Protein AF-A0A2M8NBP0-F1 (afdb_monomer)

Secondary structure (DSSP, 8-state):
--HHHHHHHHHHHHHHT-GGGEEEEEEEEEEE-SS-EEEEEEETTEEEE-SHHHHHHS--HHHHHHHHHTGGGB-SPPPPPPTT--HHHHHHHHHHHTT-GGGEEEEEEEEEEE-SSSEEEEEEETTEEEE-SHHHHHHS--HHHHHHHHHTTTT-

Foldseek 3Di:
DPVVVVVQLVQLVVQLVPLLQKAWAKFWKWAQDPPGIWIWIQYPVGIDIPDPLCVPWVDFLVLLLCCVLNVSRYPDDRDDGGPPDPVVVSVVSSVVVNVVLLRIATQKTWMWGRGPPDIWIWIDHHNQIDIPPPVCVVPVDGSRVSNVCVSSPNRD

Mean predicted aligned error: 3.22 Å

Solvent-accessible surface area (backbone atoms only — not comparable to full-atom values): 8585 Å² total; per-residue (Å²): 131,69,67,70,56,57,56,31,54,53,47,9,53,61,49,44,77,41,55,63,38,36,30,55,68,30,37,34,31,42,35,53,55,96,90,51,73,30,52,37,38,35,48,95,93,40,78,48,48,73,44,68,54,24,74,75,49,78,46,39,35,69,59,51,18,51,52,64,75,38,47,67,23,45,92,64,82,79,82,71,88,43,92,91,58,67,58,68,65,32,52,52,47,14,57,52,46,57,76,42,52,75,34,36,34,55,44,33,35,36,29,45,35,56,55,98,88,52,73,34,51,37,38,40,47,72,92,43,78,48,44,76,42,69,59,18,74,74,67,82,51,42,34,66,59,54,12,47,54,60,71,39,63,66,24,108

pLDDT: mean 95.66, std 5.22, range [52.91, 98.75]

Structure (mmCIF, N/CA/C/O backbone):
data_AF-A0A2M8NBP0-F1
#
_entry.id   AF-A0A2M8NBP0-F1
#
loop_
_atom_site.group_PDB
_atom_site.id
_atom_site.type_symbol
_atom_site.label_atom_id
_atom_site.label_alt_id
_atom_site.label_comp_id
_atom_site.label_asym_id
_atom_site.label_entity_id
_atom_site.label_seq_id
_atom_site.pdbx_PDB_ins_code
_atom_site.Cartn_x
_atom_site.Cartn_y
_atom_site.Cartn_z
_atom_site.occupancy
_atom_site.B_iso_or_equiv
_atom_site.auth_seq_id
_atom_site.auth_comp_id
_atom_site.auth_asym_id
_atom_site.auth_atom_id
_atom_site.pdbx_PDB_model_num
ATOM 1 N N . MET A 1 1 ? 21.294 -18.834 -21.288 1.00 52.91 1 MET A N 1
ATOM 2 C CA . MET A 1 1 ? 21.107 -18.103 -20.017 1.00 52.91 1 MET A CA 1
ATOM 3 C C . MET A 1 1 ? 21.048 -16.620 -20.356 1.00 52.91 1 MET A C 1
ATOM 5 O O . MET A 1 1 ? 22.018 -16.111 -20.898 1.00 52.91 1 MET A O 1
ATOM 9 N N . ASP A 1 2 ? 19.904 -15.957 -20.174 1.00 69.00 2 ASP A N 1
ATOM 10 C CA . ASP A 1 2 ? 19.741 -14.545 -20.559 1.00 69.00 2 ASP A CA 1
ATOM 11 C C . ASP A 1 2 ? 20.388 -13.652 -19.483 1.00 69.00 2 ASP A C 1
ATOM 13 O O . ASP A 1 2 ? 19.774 -13.336 -18.462 1.00 69.00 2 ASP A O 1
ATOM 17 N N . TYR A 1 3 ? 21.667 -13.299 -19.679 1.00 73.38 3 TYR A N 1
ATOM 18 C CA . TYR A 1 3 ? 22.460 -12.468 -18.757 1.00 73.38 3 TYR A CA 1
ATOM 19 C C . TYR A 1 3 ? 21.752 -11.157 -18.378 1.00 73.38 3 TYR A C 1
ATOM 21 O O . TYR A 1 3 ? 21.972 -10.625 -17.285 1.00 73.38 3 TYR A O 1
ATOM 29 N N . SER A 1 4 ? 20.855 -10.659 -19.240 1.00 83.56 4 SER A N 1
ATOM 30 C CA . SER A 1 4 ? 20.074 -9.460 -18.957 1.00 83.56 4 SER A CA 1
ATOM 31 C C . SER A 1 4 ? 19.146 -9.653 -17.751 1.00 83.56 4 SER A C 1
ATOM 33 O O . SER A 1 4 ? 19.113 -8.779 -16.887 1.00 83.56 4 SER A O 1
ATOM 35 N N . ILE A 1 5 ? 18.482 -10.807 -17.613 1.00 89.50 5 ILE A N 1
ATOM 36 C CA . ILE A 1 5 ? 17.542 -11.091 -16.514 1.00 89.50 5 ILE A CA 1
ATOM 37 C C . ILE A 1 5 ? 18.277 -11.217 -15.177 1.00 89.50 5 ILE A C 1
ATOM 39 O O . ILE A 1 5 ? 17.821 -10.665 -14.176 1.00 89.50 5 ILE A O 1
ATOM 43 N N . ILE A 1 6 ? 19.445 -11.869 -15.153 1.00 90.94 6 ILE A N 1
ATOM 44 C CA . ILE A 1 6 ? 20.250 -12.029 -13.927 1.00 90.94 6 ILE A CA 1
ATOM 45 C C . ILE A 1 6 ? 20.577 -10.659 -13.323 1.00 90.94 6 ILE A C 1
ATOM 47 O O . ILE A 1 6 ? 20.371 -10.436 -12.128 1.00 90.94 6 ILE A O 1
ATOM 51 N N . SER A 1 7 ? 21.003 -9.706 -14.159 1.00 91.31 7 SER A N 1
ATOM 52 C CA . SER A 1 7 ? 21.288 -8.340 -13.707 1.00 91.31 7 SER A CA 1
ATOM 53 C C . SER A 1 7 ? 20.050 -7.633 -13.131 1.00 91.31 7 SER A C 1
ATOM 55 O O . SER A 1 7 ? 20.161 -6.878 -12.165 1.00 91.31 7 SER A O 1
ATOM 57 N N . LYS A 1 8 ? 18.853 -7.895 -13.679 1.00 94.56 8 LYS A N 1
ATOM 58 C CA . LYS A 1 8 ? 17.594 -7.320 -13.179 1.00 94.56 8 LYS A CA 1
ATOM 59 C C . LYS A 1 8 ? 17.182 -7.926 -11.846 1.00 94.56 8 LYS A C 1
ATOM 61 O O . LYS A 1 8 ? 16.729 -7.179 -10.986 1.00 94.56 8 LYS A O 1
ATOM 66 N N . ILE A 1 9 ? 17.377 -9.230 -11.658 1.00 95.31 9 ILE A N 1
ATOM 67 C CA . ILE A 1 9 ? 17.122 -9.908 -10.381 1.00 95.31 9 ILE A CA 1
ATOM 68 C C . ILE A 1 9 ? 18.041 -9.346 -9.294 1.00 95.31 9 ILE A C 1
ATOM 70 O O . ILE A 1 9 ? 17.579 -9.072 -8.187 1.00 95.31 9 ILE A O 1
ATOM 74 N N . GLN A 1 10 ? 19.325 -9.135 -9.599 1.00 95.19 10 GLN A N 1
ATOM 75 C CA . GLN A 1 10 ? 20.261 -8.560 -8.633 1.00 95.19 10 GLN A CA 1
ATOM 76 C C . GLN A 1 10 ? 19.861 -7.133 -8.238 1.00 95.19 10 GLN A C 1
ATOM 78 O O . GLN A 1 10 ? 19.781 -6.834 -7.049 1.00 95.19 10 GLN A O 1
ATOM 83 N N . LYS A 1 11 ? 19.517 -6.285 -9.218 1.00 95.44 11 LYS A N 1
ATOM 84 C CA . LYS A 1 11 ? 18.999 -4.932 -8.957 1.00 95.44 11 LYS A CA 1
ATOM 85 C C . LYS A 1 11 ? 17.712 -4.949 -8.139 1.00 95.44 11 LYS A C 1
ATOM 87 O O . LYS A 1 11 ? 17.553 -4.132 -7.248 1.00 95.44 11 LYS A O 1
ATOM 92 N N . ALA A 1 12 ? 16.801 -5.880 -8.416 1.00 96.81 12 ALA A N 1
ATOM 93 C CA . ALA A 1 12 ? 15.557 -6.001 -7.662 1.00 96.8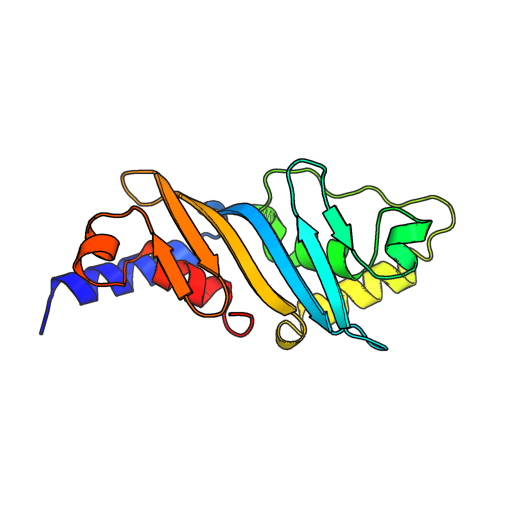1 12 ALA A CA 1
ATOM 94 C C . ALA A 1 12 ? 15.799 -6.325 -6.183 1.00 96.81 12 ALA A C 1
ATOM 96 O O . ALA A 1 12 ? 15.118 -5.777 -5.324 1.00 96.81 12 ALA A O 1
ATOM 97 N N . LYS A 1 13 ? 16.774 -7.198 -5.884 1.00 96.69 13 LYS A N 1
ATOM 98 C CA . LYS A 1 13 ? 17.188 -7.477 -4.501 1.00 96.69 13 LYS A CA 1
ATOM 99 C C . LYS A 1 13 ? 17.711 -6.210 -3.834 1.00 96.69 13 LYS A C 1
ATOM 101 O O . LYS A 1 13 ? 17.189 -5.834 -2.801 1.00 96.69 13 LYS A O 1
ATOM 106 N N . GLU A 1 14 ? 18.661 -5.527 -4.468 1.00 96.69 14 GLU A N 1
ATOM 107 C CA . GLU A 1 14 ? 19.224 -4.272 -3.955 1.00 96.69 14 GLU A CA 1
ATOM 108 C C . GLU A 1 14 ? 18.146 -3.203 -3.716 1.00 96.69 14 GLU A C 1
ATOM 110 O O . GLU A 1 14 ? 18.147 -2.539 -2.686 1.00 96.69 14 GLU A O 1
ATOM 115 N N . TYR A 1 15 ? 17.196 -3.047 -4.641 1.00 97.25 15 TYR A N 1
ATOM 116 C CA . TYR A 1 15 ? 16.130 -2.056 -4.496 1.00 97.25 15 TYR A CA 1
ATOM 117 C C . TYR A 1 15 ? 15.144 -2.401 -3.376 1.00 97.25 15 TYR A C 1
ATOM 119 O O . TYR A 1 15 ? 14.618 -1.485 -2.756 1.00 97.25 15 TYR A O 1
ATOM 127 N N . ALA A 1 16 ? 14.900 -3.686 -3.106 1.00 97.12 16 ALA A N 1
ATOM 128 C CA . ALA A 1 16 ? 14.022 -4.115 -2.019 1.00 97.12 16 ALA A CA 1
ATOM 129 C C . ALA A 1 16 ? 14.625 -3.864 -0.623 1.00 97.12 16 ALA A C 1
ATOM 131 O O . ALA A 1 16 ? 13.874 -3.738 0.338 1.00 97.12 16 ALA A O 1
ATOM 132 N N . GLU A 1 17 ? 15.951 -3.735 -0.508 1.00 97.31 17 GLU A N 1
ATOM 133 C CA . GLU A 1 17 ? 16.610 -3.348 0.751 1.00 97.31 17 GLU A CA 1
ATOM 134 C C . GLU A 1 17 ? 16.407 -1.859 1.096 1.00 97.31 17 GLU A C 1
ATOM 136 O O . GLU A 1 17 ? 16.631 -1.450 2.233 1.00 97.31 17 GLU A O 1
ATOM 141 N N . ASP A 1 18 ? 15.958 -1.037 0.138 1.00 96.94 18 ASP A N 1
ATOM 142 C CA . ASP A 1 18 ? 15.664 0.387 0.334 1.00 96.94 18 ASP A CA 1
ATOM 143 C C . ASP A 1 18 ? 14.211 0.717 -0.064 1.00 96.94 18 ASP A C 1
ATOM 145 O O . ASP A 1 18 ? 13.957 1.234 -1.162 1.00 96.94 18 ASP A O 1
ATOM 149 N N . PRO A 1 19 ? 13.235 0.473 0.836 1.00 96.75 19 PRO A N 1
ATOM 150 C CA . PRO A 1 19 ? 11.829 0.773 0.580 1.00 96.75 19 PRO A CA 1
ATOM 151 C C . PRO A 1 19 ? 11.561 2.251 0.262 1.00 96.75 19 PRO A C 1
ATOM 153 O O . PRO A 1 19 ? 10.579 2.549 -0.407 1.00 96.75 19 PRO A O 1
ATOM 156 N N . SER A 1 20 ? 12.434 3.189 0.662 1.00 96.44 20 SER A N 1
ATOM 157 C CA . SER A 1 20 ? 12.261 4.628 0.376 1.00 96.44 20 SER A CA 1
ATOM 158 C C . SER A 1 20 ? 12.309 4.973 -1.119 1.00 96.44 20 SER A C 1
ATOM 160 O O . SER A 1 20 ? 11.963 6.081 -1.535 1.00 96.44 20 SER A O 1
ATOM 162 N N . ARG A 1 21 ? 12.739 4.022 -1.959 1.00 97.06 21 ARG A N 1
ATOM 163 C CA . ARG A 1 21 ? 12.665 4.125 -3.423 1.00 97.06 21 ARG A CA 1
ATOM 164 C C . ARG A 1 21 ? 11.239 4.103 -3.941 1.00 97.06 21 ARG A C 1
ATOM 166 O O . ARG A 1 21 ? 11.010 4.556 -5.060 1.00 97.06 21 ARG A O 1
ATOM 173 N N . VAL A 1 22 ? 10.310 3.558 -3.171 1.00 98.25 22 VAL A N 1
ATOM 174 C CA . VAL A 1 22 ? 8.911 3.425 -3.548 1.00 98.25 22 VAL A CA 1
ATOM 175 C C . VAL A 1 22 ? 8.122 4.539 -2.886 1.00 98.25 22 VAL A C 1
ATOM 177 O O . VAL A 1 22 ? 8.354 4.911 -1.744 1.00 98.25 22 VAL A O 1
ATOM 180 N N . THR A 1 23 ? 7.158 5.085 -3.606 1.00 98.31 23 THR A N 1
ATOM 181 C CA . THR A 1 23 ? 6.117 5.928 -3.035 1.00 98.31 23 THR A CA 1
ATOM 182 C C . THR A 1 23 ? 4.778 5.428 -3.532 1.00 98.31 23 THR A C 1
ATOM 184 O O . THR A 1 23 ? 4.548 5.445 -4.739 1.00 98.31 23 THR A O 1
ATOM 187 N N . PHE A 1 24 ? 3.887 5.033 -2.626 1.00 98.25 24 PHE A N 1
ATOM 188 C CA . PHE A 1 24 ? 2.490 4.800 -2.978 1.00 98.25 24 PHE A CA 1
ATOM 189 C C . PHE A 1 24 ? 1.807 6.138 -3.267 1.00 98.25 24 PHE A C 1
ATOM 191 O O . PHE A 1 24 ? 1.741 7.015 -2.402 1.00 98.25 24 PHE A O 1
ATOM 198 N N . ASN A 1 25 ? 1.310 6.288 -4.493 1.00 97.31 25 ASN A N 1
ATOM 199 C CA . ASN A 1 25 ? 0.497 7.427 -4.909 1.00 97.31 25 ASN A CA 1
ATOM 200 C C . ASN A 1 25 ? -0.961 7.188 -4.492 1.00 97.31 25 ASN A C 1
ATOM 202 O O . ASN A 1 25 ? -1.601 8.062 -3.907 1.00 97.31 25 ASN A O 1
ATOM 206 N N . SER A 1 26 ? -1.443 5.968 -4.734 1.00 98.12 26 SER A N 1
ATOM 207 C CA . SER A 1 26 ? -2.739 5.457 -4.301 1.00 98.12 26 SER A CA 1
ATOM 208 C C . SER A 1 26 ? -2.638 3.961 -4.007 1.00 98.12 26 SER A C 1
ATOM 210 O O . SER A 1 26 ? -1.762 3.271 -4.536 1.00 98.12 26 SER A O 1
ATOM 212 N N . LEU A 1 27 ? -3.515 3.454 -3.145 1.00 98.38 27 LEU A N 1
ATOM 213 C CA . LEU A 1 27 ? -3.673 2.017 -2.939 1.00 98.38 27 LEU A CA 1
ATOM 214 C C . LEU A 1 27 ? -5.095 1.671 -2.520 1.00 98.38 27 LEU A C 1
ATOM 216 O O . LEU A 1 27 ? -5.819 2.486 -1.949 1.00 98.38 27 LEU A O 1
ATOM 220 N N . GLU A 1 28 ? -5.465 0.430 -2.777 1.00 98.75 2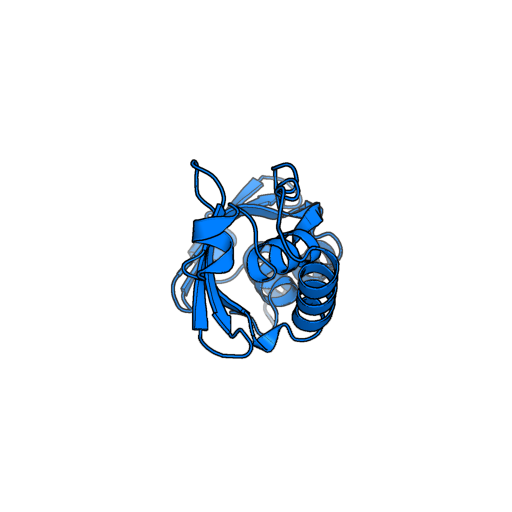8 GLU A N 1
ATOM 221 C CA . GLU A 1 28 ? -6.675 -0.197 -2.290 1.00 98.75 28 GLU A CA 1
ATOM 222 C C . GLU A 1 28 ? -6.340 -1.609 -1.830 1.00 98.75 28 GLU A C 1
ATOM 224 O O . GLU A 1 28 ? -5.763 -2.411 -2.572 1.00 98.75 28 GLU A O 1
ATOM 229 N N . ILE A 1 29 ? -6.714 -1.915 -0.592 1.00 98.69 29 ILE A N 1
ATOM 230 C CA . ILE A 1 29 ? -6.481 -3.216 0.017 1.00 98.69 29 ILE A CA 1
ATOM 231 C C . ILE A 1 29 ? -7.752 -3.769 0.656 1.00 98.69 29 ILE A C 1
ATOM 233 O O . ILE A 1 29 ? -8.638 -3.036 1.107 1.00 98.69 29 ILE A O 1
ATOM 237 N N . GLU A 1 30 ? -7.783 -5.087 0.773 1.00 98.69 30 GLU A N 1
ATOM 238 C CA . GLU A 1 30 ? -8.572 -5.789 1.770 1.00 98.69 30 GLU A CA 1
ATOM 239 C C . GLU A 1 30 ? -7.720 -6.052 3.007 1.00 98.69 30 GLU A C 1
ATOM 241 O O . GLU A 1 30 ? -6.591 -6.532 2.923 1.00 98.69 30 GLU A O 1
ATOM 246 N N . PHE A 1 31 ? -8.283 -5.737 4.168 1.00 98.75 31 PHE A N 1
ATOM 247 C CA . PHE A 1 31 ? -7.649 -5.907 5.463 1.00 98.75 31 PHE A CA 1
ATOM 248 C C . PHE A 1 31 ? -8.505 -6.822 6.331 1.00 98.75 31 PHE A C 1
ATOM 250 O O . PHE A 1 31 ? -9.601 -6.451 6.758 1.00 98.75 31 PHE A O 1
ATOM 257 N N . ARG A 1 32 ? -7.996 -8.010 6.648 1.00 98.44 32 ARG A N 1
ATOM 258 C CA . ARG A 1 32 ? -8.638 -8.963 7.555 1.00 98.44 32 ARG A CA 1
ATOM 259 C C . ARG A 1 32 ? -8.393 -8.568 9.012 1.00 98.44 32 ARG A C 1
ATOM 261 O O . ARG A 1 32 ? -7.366 -8.909 9.606 1.00 98.44 32 ARG A O 1
ATOM 268 N N . GLY A 1 33 ? -9.353 -7.860 9.601 1.00 95.81 33 GLY A N 1
ATOM 269 C CA . GLY A 1 33 ? -9.387 -7.591 11.037 1.00 95.81 33 GLY A CA 1
ATOM 270 C C . GLY A 1 33 ? -9.780 -8.834 11.844 1.00 95.81 33 GLY A C 1
ATOM 271 O O . GLY A 1 33 ? -9.926 -9.931 11.307 1.00 95.81 33 GLY A O 1
ATOM 272 N N . ASN A 1 34 ? -9.979 -8.675 13.153 1.00 93.38 34 ASN A N 1
ATOM 273 C CA . ASN A 1 34 ? -10.365 -9.807 14.012 1.00 93.38 34 ASN A CA 1
ATOM 274 C C . ASN A 1 34 ? -11.785 -10.318 13.730 1.00 93.38 34 ASN A C 1
ATOM 276 O O . ASN A 1 34 ? -12.034 -11.511 13.840 1.00 93.38 34 ASN A O 1
ATOM 280 N N . ASN A 1 35 ? -12.703 -9.416 13.371 1.00 90.94 35 ASN A N 1
ATOM 281 C CA . ASN A 1 35 ? -14.134 -9.728 13.277 1.00 90.94 35 ASN A CA 1
ATOM 282 C C . ASN A 1 35 ? -14.665 -9.731 11.840 1.00 90.94 35 ASN A C 1
ATOM 284 O O . ASN A 1 35 ? -15.738 -10.267 11.588 1.00 90.94 35 ASN A O 1
ATOM 288 N N . ASN A 1 36 ? -13.974 -9.059 10.919 1.00 96.88 36 ASN A N 1
ATOM 289 C CA . ASN A 1 36 ? -14.421 -8.890 9.542 1.00 96.88 36 ASN A CA 1
ATOM 290 C C . ASN A 1 36 ? -13.246 -8.473 8.646 1.00 96.88 36 ASN A C 1
ATOM 292 O O . ASN A 1 36 ? -12.176 -8.106 9.141 1.00 96.88 36 ASN A O 1
ATOM 296 N N . THR A 1 37 ? -13.479 -8.478 7.340 1.00 98.25 37 THR A N 1
ATOM 297 C CA . THR A 1 37 ? -12.584 -7.908 6.336 1.00 98.25 37 THR A CA 1
ATOM 298 C C . THR A 1 37 ? -13.070 -6.514 5.962 1.00 98.25 37 THR A C 1
ATOM 300 O O . THR A 1 37 ? -14.250 -6.304 5.687 1.00 98.25 37 THR A O 1
ATOM 303 N N . TYR A 1 38 ? -12.157 -5.552 5.951 1.00 98.50 38 TYR A N 1
ATOM 304 C CA . TYR A 1 38 ? -12.442 -4.154 5.655 1.00 98.50 38 TYR A CA 1
ATOM 305 C C . TYR A 1 38 ? -11.699 -3.714 4.406 1.00 98.50 38 TYR A C 1
ATOM 307 O O . TYR A 1 38 ? -10.596 -4.180 4.130 1.00 98.50 38 TYR A O 1
ATOM 315 N N . ARG A 1 39 ? -12.289 -2.778 3.671 1.00 98.62 39 ARG A N 1
ATOM 316 C CA . ARG A 1 39 ? -11.626 -2.118 2.554 1.00 98.62 39 ARG A CA 1
ATOM 317 C C . ARG A 1 39 ? -10.907 -0.892 3.091 1.00 98.62 39 ARG A C 1
ATOM 319 O O . ARG A 1 39 ? -11.517 -0.093 3.808 1.00 98.62 39 ARG A O 1
ATOM 326 N N . VAL A 1 40 ? -9.619 -0.776 2.786 1.00 98.69 40 VAL A N 1
ATOM 327 C CA . VAL A 1 40 ? -8.810 0.401 3.117 1.00 98.69 40 VAL A CA 1
ATOM 328 C C . VAL A 1 40 ? -8.290 0.988 1.820 1.00 98.69 40 VAL A C 1
ATOM 330 O O . VAL A 1 40 ? -7.719 0.266 1.004 1.00 98.69 40 VAL A O 1
ATOM 333 N N . THR A 1 41 ? -8.490 2.287 1.629 1.00 98.62 41 THR A N 1
ATOM 334 C CA . THR A 1 41 ? -7.980 3.005 0.463 1.00 98.62 41 THR A CA 1
ATOM 335 C C . THR A 1 41 ? -7.104 4.169 0.885 1.00 98.62 41 THR A C 1
ATOM 337 O O . THR A 1 41 ? -7.275 4.767 1.950 1.00 98.62 41 THR A O 1
ATOM 340 N N . LEU A 1 42 ? -6.148 4.474 0.019 1.00 97.94 42 LEU A N 1
ATOM 341 C CA . LEU A 1 42 ? -5.339 5.672 0.054 1.00 97.94 42 LEU A CA 1
ATOM 342 C C . LEU A 1 42 ? -5.545 6.398 -1.264 1.00 97.94 42 LEU A C 1
ATOM 344 O O . LEU A 1 42 ? -5.161 5.886 -2.315 1.00 97.94 42 LEU A O 1
ATOM 348 N N . GLY A 1 43 ? -6.131 7.585 -1.203 1.00 95.31 43 GLY A N 1
ATOM 349 C CA . GLY A 1 43 ? -6.347 8.428 -2.370 1.00 95.31 43 GLY A CA 1
ATOM 350 C C . GLY A 1 43 ? -5.808 9.846 -2.182 1.00 95.31 43 GLY A C 1
ATOM 351 O O . GLY A 1 43 ? -5.103 10.126 -1.196 1.00 95.31 43 GLY A O 1
ATOM 352 N N . PRO A 1 44 ? -6.160 10.746 -3.119 1.00 90.31 44 PRO A N 1
ATOM 353 C CA . PRO A 1 44 ? -5.897 12.180 -3.013 1.00 90.31 44 PRO A CA 1
ATOM 354 C C . PRO A 1 44 ? -6.504 12.795 -1.745 1.00 90.31 44 PRO A C 1
ATOM 356 O O . PRO A 1 44 ? -5.845 13.586 -1.080 1.00 90.31 44 PRO A O 1
ATOM 359 N N . ASP A 1 45 ? -7.705 12.353 -1.363 1.00 90.44 45 ASP A N 1
ATOM 360 C CA . ASP A 1 45 ? -8.452 12.881 -0.210 1.00 90.44 45 ASP A CA 1
ATOM 361 C C . ASP A 1 45 ? -7.999 12.310 1.143 1.00 90.44 45 ASP A C 1
ATOM 363 O O . ASP A 1 45 ? -8.558 12.641 2.186 1.00 90.44 45 ASP A O 1
ATOM 367 N N . GLY A 1 46 ? -6.990 11.434 1.149 1.00 94.50 46 GLY A N 1
ATOM 368 C CA . GLY A 1 46 ? -6.480 10.814 2.368 1.00 94.50 46 GLY A CA 1
ATOM 369 C C . GLY A 1 46 ? -6.751 9.317 2.463 1.00 94.50 46 GLY A C 1
ATOM 370 O O . GLY A 1 46 ? -6.965 8.628 1.462 1.00 94.50 46 GLY A O 1
ATOM 371 N N . TRP A 1 47 ? -6.668 8.813 3.691 1.00 97.88 47 TRP A N 1
ATOM 372 C CA . TRP A 1 47 ? -7.043 7.445 4.024 1.00 97.88 47 TRP A CA 1
ATOM 373 C C . TRP A 1 47 ? -8.559 7.309 4.111 1.00 97.88 47 TRP A C 1
ATOM 375 O O . TRP A 1 47 ? -9.236 8.218 4.582 1.00 97.88 47 TRP A O 1
ATOM 385 N N . GLN A 1 48 ? -9.079 6.146 3.739 1.00 98.38 48 GLN A N 1
ATOM 386 C CA . GLN A 1 48 ? -10.434 5.719 4.070 1.00 98.38 48 GLN A CA 1
ATOM 387 C C . GLN A 1 48 ? -10.405 4.268 4.531 1.00 98.38 48 GLN A C 1
ATOM 389 O O . GLN A 1 48 ? -9.649 3.451 4.007 1.00 98.38 48 GLN A O 1
ATOM 394 N N . CYS A 1 49 ? -11.241 3.927 5.506 1.00 98.44 49 CYS A N 1
ATOM 395 C CA . CYS A 1 49 ? -11.440 2.547 5.929 1.00 98.44 49 CYS A CA 1
ATOM 396 C C . CYS A 1 49 ? -12.920 2.287 6.210 1.00 98.44 49 CYS A C 1
ATOM 398 O O . CYS A 1 49 ? -13.585 3.073 6.885 1.00 98.44 49 CYS A O 1
ATOM 400 N N . THR A 1 50 ? -13.435 1.148 5.744 1.00 98.50 50 THR A N 1
ATOM 401 C CA . THR A 1 50 ? -14.841 0.768 5.959 1.00 98.50 50 THR A CA 1
ATOM 402 C C . THR A 1 50 ? -15.144 0.284 7.381 1.00 98.50 50 THR A C 1
ATOM 404 O O . THR A 1 50 ? -16.281 -0.082 7.672 1.00 98.50 50 THR A O 1
ATOM 407 N N . CYS A 1 51 ? -14.158 0.251 8.284 1.00 97.81 51 CYS A N 1
ATOM 408 C CA . CYS A 1 51 ? -14.389 -0.180 9.660 1.00 97.81 51 CYS A CA 1
ATOM 409 C C . CYS A 1 51 ? -15.101 0.904 10.496 1.00 97.81 51 CYS A C 1
ATOM 411 O O . CYS A 1 51 ? -14.825 2.092 10.309 1.00 97.81 51 CYS A O 1
ATOM 413 N N . PRO A 1 52 ? -15.947 0.522 11.475 1.00 96.94 52 PRO A N 1
ATOM 414 C CA . PRO A 1 52 ? -16.677 1.486 12.303 1.00 96.94 52 PRO A CA 1
ATOM 415 C C . PRO A 1 52 ? -15.771 2.481 13.037 1.00 96.94 52 PRO A C 1
ATOM 417 O O . PRO A 1 52 ? -16.085 3.662 13.099 1.00 96.94 52 PRO A O 1
ATOM 420 N N . GLY A 1 53 ? -14.614 2.024 13.533 1.00 96.19 53 GLY A N 1
ATOM 421 C CA . GLY A 1 53 ? -13.671 2.886 14.252 1.00 96.19 53 GLY A CA 1
ATOM 422 C C . GLY A 1 53 ? -13.179 4.059 13.404 1.00 96.19 53 GLY A C 1
ATOM 423 O O . GLY A 1 53 ? -13.161 5.189 13.878 1.00 96.19 53 GLY A O 1
ATOM 424 N N . PHE A 1 54 ? -12.875 3.827 12.125 1.00 97.38 54 PHE A N 1
ATOM 425 C CA . PHE A 1 54 ? -12.482 4.912 11.227 1.00 97.38 54 PHE A CA 1
ATOM 426 C C . PHE A 1 54 ? -13.638 5.876 10.948 1.00 97.38 54 PHE A C 1
ATOM 428 O O . PHE A 1 54 ? -13.430 7.082 10.949 1.00 97.38 54 PHE A O 1
ATOM 435 N N . GLN A 1 55 ? -14.857 5.366 10.759 1.00 96.31 55 GLN A N 1
ATOM 436 C CA . GLN A 1 55 ? -16.032 6.215 10.529 1.00 96.31 55 GLN A CA 1
ATOM 437 C C . GLN A 1 55 ? -16.337 7.125 11.730 1.00 96.31 55 GLN A C 1
ATOM 439 O O . GLN A 1 55 ? -16.850 8.225 11.556 1.00 96.31 55 GLN A O 1
ATOM 444 N N . THR A 1 56 ? -16.010 6.685 12.948 1.00 97.06 56 THR A N 1
ATOM 445 C CA . THR A 1 56 ? -16.188 7.482 14.169 1.00 97.06 56 THR A CA 1
ATOM 446 C C . THR A 1 56 ? -15.028 8.442 14.432 1.00 97.06 56 THR A C 1
ATOM 448 O O . THR A 1 56 ? -15.264 9.580 14.827 1.00 97.06 56 THR A O 1
ATOM 451 N N . TYR A 1 57 ? -13.785 7.994 14.245 1.00 97.44 57 TYR A N 1
ATOM 452 C CA . TYR A 1 57 ? -12.600 8.702 14.745 1.00 97.44 57 TYR A CA 1
ATOM 453 C C . TYR A 1 57 ? -11.686 9.261 13.648 1.00 97.44 57 TYR A C 1
ATOM 455 O O . TYR A 1 57 ? -10.762 10.005 13.953 1.00 97.44 57 TYR A O 1
ATOM 463 N N . GLY A 1 58 ? -11.885 8.894 12.381 1.00 96.31 58 GLY A N 1
ATOM 464 C CA . GLY A 1 58 ? -10.983 9.257 11.282 1.00 96.31 58 GLY A CA 1
ATOM 465 C C . GLY A 1 58 ? -9.621 8.555 11.328 1.00 96.31 58 GLY A C 1
ATOM 466 O O . GLY A 1 58 ? -8.758 8.840 10.509 1.00 96.31 58 GLY A O 1
ATOM 467 N N . ILE A 1 59 ? -9.415 7.622 12.260 1.00 97.69 59 ILE A N 1
ATOM 468 C CA . ILE A 1 59 ? -8.214 6.795 12.411 1.00 97.69 59 ILE A CA 1
ATOM 469 C C . ILE A 1 59 ? -8.624 5.449 13.017 1.00 97.69 59 ILE A C 1
ATOM 471 O O . ILE A 1 59 ? -9.625 5.342 13.724 1.00 97.69 59 ILE A O 1
ATOM 475 N N . CYS A 1 60 ? -7.900 4.384 12.682 1.00 97.88 60 CYS A N 1
ATOM 476 C CA . CYS A 1 60 ? -8.185 3.036 13.165 1.00 97.88 60 CYS A CA 1
ATOM 477 C C . CYS A 1 60 ? -6.926 2.152 13.127 1.00 97.88 60 CYS A C 1
ATOM 479 O O . CYS A 1 60 ? -5.976 2.477 12.405 1.00 97.88 60 CYS A O 1
ATOM 481 N N . PRO A 1 61 ? -6.936 0.983 13.794 1.00 98.19 61 PRO A N 1
ATOM 482 C CA . PRO A 1 61 ? -5.801 0.057 13.796 1.00 98.19 61 PRO A CA 1
ATOM 483 C C . PRO A 1 61 ? -5.338 -0.379 12.404 1.00 98.19 61 PRO A C 1
ATOM 485 O O . PRO A 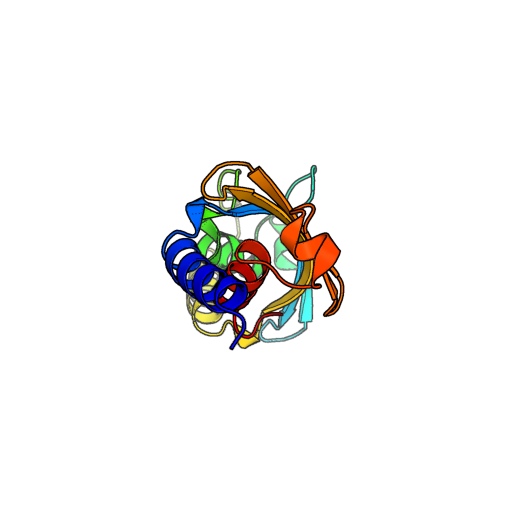1 61 ? -4.148 -0.603 12.200 1.00 98.19 61 PRO A O 1
ATOM 488 N N . HIS A 1 62 ? -6.251 -0.490 11.432 1.00 98.50 62 HIS A N 1
ATOM 489 C CA . HIS A 1 62 ? -5.907 -0.898 10.067 1.00 98.50 62 HIS A CA 1
ATOM 490 C C . HIS A 1 62 ? -4.994 0.133 9.395 1.00 98.50 62 HIS A C 1
ATOM 492 O O . HIS A 1 62 ? -3.933 -0.225 8.897 1.00 98.50 62 HIS A O 1
ATOM 498 N N . ILE A 1 63 ? -5.353 1.421 9.448 1.00 98.25 63 ILE A N 1
ATOM 499 C CA . ILE A 1 63 ? -4.520 2.494 8.886 1.00 98.25 63 ILE A CA 1
ATOM 500 C C . ILE A 1 63 ? -3.212 2.615 9.661 1.00 98.25 63 ILE A C 1
ATOM 502 O O . ILE A 1 63 ? -2.153 2.675 9.047 1.00 98.25 63 ILE A O 1
ATOM 506 N N . MET A 1 64 ? -3.261 2.550 10.993 1.00 98.25 64 MET A N 1
ATOM 507 C CA . MET A 1 64 ? -2.055 2.581 11.829 1.00 98.25 64 MET A CA 1
ATOM 508 C C . MET A 1 64 ? -1.081 1.444 11.478 1.00 98.25 64 MET A C 1
ATOM 510 O O . MET A 1 64 ? 0.133 1.644 11.475 1.00 98.25 64 MET A O 1
ATOM 514 N N . THR A 1 65 ? -1.601 0.261 11.132 1.00 98.56 65 THR A N 1
ATOM 515 C CA . THR A 1 65 ? -0.797 -0.871 10.645 1.00 98.56 65 THR A CA 1
ATOM 516 C C . THR A 1 65 ? -0.091 -0.521 9.336 1.00 98.56 65 THR A C 1
ATOM 518 O O . THR A 1 65 ? 1.114 -0.734 9.217 1.00 98.56 65 THR A O 1
ATOM 521 N N . LEU A 1 66 ? -0.814 0.042 8.363 1.00 98.31 66 LEU A N 1
ATOM 522 C CA . LEU A 1 66 ? -0.249 0.416 7.061 1.00 98.31 66 LEU A CA 1
ATOM 523 C C . LEU A 1 66 ? 0.766 1.550 7.184 1.00 98.31 66 LEU A C 1
ATOM 525 O O . LEU A 1 66 ? 1.834 1.482 6.584 1.00 98.31 66 LEU A O 1
ATOM 529 N N . GLU A 1 67 ? 0.474 2.562 7.999 1.00 97.69 67 GLU A N 1
ATOM 530 C CA . GLU A 1 67 ? 1.413 3.642 8.289 1.00 97.69 67 GLU A CA 1
ATOM 531 C C . GLU A 1 67 ? 2.690 3.108 8.930 1.00 97.69 67 GLU A C 1
ATOM 533 O O . GLU A 1 67 ? 3.777 3.577 8.598 1.00 97.69 67 GLU A O 1
ATOM 538 N N . LYS A 1 68 ? 2.588 2.099 9.802 1.00 96.62 68 LYS A N 1
ATOM 539 C CA . LYS A 1 68 ? 3.746 1.434 10.402 1.00 96.62 68 LYS A CA 1
ATOM 540 C C . LYS A 1 68 ? 4.549 0.630 9.378 1.00 96.62 68 LYS A C 1
ATOM 542 O O . LYS A 1 68 ? 5.761 0.810 9.304 1.00 96.62 68 LYS A O 1
ATOM 547 N N . LEU A 1 69 ? 3.898 -0.233 8.597 1.00 97.38 69 LEU A N 1
ATOM 548 C CA . LEU A 1 69 ? 4.559 -1.103 7.615 1.00 97.38 69 LEU A CA 1
ATOM 549 C C . LEU A 1 69 ? 5.207 -0.315 6.477 1.00 97.38 69 LEU A C 1
ATOM 551 O O . LEU A 1 69 ? 6.300 -0.644 6.023 1.00 97.38 69 LEU A O 1
ATOM 555 N N . PHE A 1 70 ? 4.532 0.735 6.021 1.00 97.69 70 PHE A N 1
ATOM 556 C CA . PHE A 1 70 ? 4.886 1.444 4.801 1.00 97.69 70 PHE A CA 1
ATOM 557 C C . PHE A 1 70 ? 5.384 2.865 5.059 1.00 97.69 70 PHE A C 1
ATOM 559 O O . PHE A 1 70 ? 5.430 3.656 4.126 1.00 97.69 70 PHE A O 1
ATOM 566 N N . THR A 1 71 ? 5.818 3.189 6.287 1.00 95.38 71 THR A N 1
ATOM 567 C CA . THR A 1 71 ? 6.336 4.524 6.660 1.00 95.38 71 THR A CA 1
ATOM 568 C C . THR A 1 71 ? 7.252 5.155 5.593 1.00 95.38 71 THR A C 1
ATOM 570 O O . THR A 1 71 ? 6.949 6.267 5.167 1.00 95.38 71 THR A O 1
ATOM 573 N N . PRO A 1 72 ? 8.328 4.501 5.102 1.00 96.31 72 PRO A N 1
ATOM 574 C CA . PRO A 1 72 ? 9.218 5.123 4.113 1.00 96.31 72 PRO A CA 1
ATOM 575 C C . PRO A 1 72 ? 8.597 5.270 2.714 1.00 96.31 72 PRO A C 1
ATOM 577 O O . PRO A 1 72 ? 9.155 5.971 1.876 1.00 96.31 72 PRO A O 1
ATOM 580 N N . MET A 1 73 ? 7.467 4.608 2.458 1.00 97.75 73 MET A N 1
ATOM 581 C CA . MET A 1 73 ? 6.783 4.556 1.163 1.00 97.75 73 MET A CA 1
ATOM 582 C C . MET A 1 73 ? 5.555 5.470 1.086 1.00 97.75 73 MET A C 1
ATOM 584 O O . MET A 1 73 ? 4.881 5.520 0.056 1.00 97.75 73 MET A O 1
ATOM 588 N N . LEU A 1 74 ? 5.250 6.199 2.159 1.00 96.06 74 LEU A N 1
ATOM 589 C CA . LEU A 1 74 ? 4.104 7.095 2.250 1.00 96.06 74 LEU A CA 1
ATOM 590 C C . LEU A 1 74 ? 4.590 8.549 2.255 1.00 96.06 74 LEU A C 1
ATOM 592 O O . LEU A 1 74 ? 5.249 8.992 3.189 1.00 96.06 74 LEU A O 1
ATOM 596 N N . LYS A 1 75 ? 4.230 9.329 1.229 1.00 87.75 75 LYS A N 1
ATOM 597 C CA . LYS A 1 75 ? 4.490 10.784 1.180 1.00 87.75 75 LYS A CA 1
ATOM 598 C C . LYS A 1 75 ? 3.420 11.590 1.919 1.00 87.75 75 LYS A C 1
ATOM 600 O O . LYS A 1 75 ? 2.848 12.528 1.373 1.00 87.75 75 LYS A O 1
ATOM 605 N N . ARG A 1 76 ? 3.094 11.187 3.141 1.00 89.19 76 ARG A N 1
ATOM 606 C CA . ARG A 1 76 ? 2.137 11.903 3.985 1.00 89.19 76 ARG A CA 1
ATOM 607 C C . ARG A 1 76 ? 2.455 11.680 5.449 1.00 89.19 76 ARG A C 1
ATOM 609 O O . ARG A 1 76 ? 3.038 10.660 5.812 1.00 89.19 76 ARG A O 1
ATOM 616 N N . GLU A 1 77 ? 2.072 12.649 6.263 1.00 90.19 77 GLU A N 1
ATOM 617 C CA . GLU A 1 77 ? 2.166 12.526 7.710 1.00 90.19 77 GLU A CA 1
ATOM 618 C C . GLU A 1 77 ? 1.196 11.461 8.217 1.00 90.19 77 GLU A C 1
ATOM 620 O O . GLU A 1 77 ? 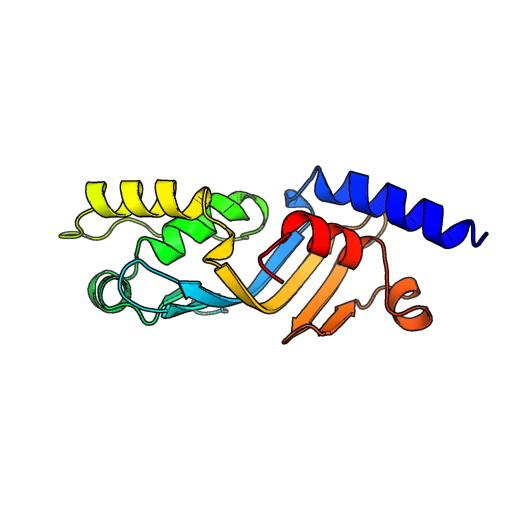0.172 11.174 7.589 1.00 90.19 77 GLU A O 1
ATOM 625 N N . ARG A 1 78 ? 1.549 10.865 9.357 1.00 93.81 78 ARG A N 1
ATOM 626 C CA . ARG A 1 78 ? 0.670 9.922 10.042 1.00 93.81 78 ARG A CA 1
ATOM 627 C C . ARG A 1 78 ? -0.565 10.647 10.548 1.00 93.81 78 ARG A C 1
ATOM 629 O O . ARG A 1 78 ? -0.462 11.775 11.033 1.00 93.81 78 ARG A O 1
ATOM 636 N N . LEU A 1 79 ? -1.712 9.986 10.478 1.00 94.56 79 LEU A N 1
ATOM 637 C CA . LEU A 1 79 ? -2.935 10.544 11.036 1.00 94.56 79 LEU A CA 1
ATOM 638 C C . LEU A 1 79 ? -2.813 10.714 12.562 1.00 94.56 79 LEU A C 1
ATOM 640 O O . LEU A 1 79 ? -2.317 9.815 13.248 1.00 94.56 79 LEU A O 1
ATOM 644 N N . PRO A 1 80 ? -3.266 11.853 13.115 1.00 95.19 80 PRO A N 1
ATOM 645 C CA . PRO A 1 80 ? -3.261 12.065 14.554 1.00 95.19 80 PRO A CA 1
ATOM 646 C C . PRO A 1 80 ? -4.309 11.182 15.241 1.00 95.19 80 PRO A C 1
ATOM 648 O O . PRO A 1 80 ? -5.310 10.786 14.643 1.00 95.19 80 PRO A O 1
ATOM 651 N N . TYR A 1 81 ? -4.106 10.911 16.530 1.00 95.25 81 TYR A N 1
ATOM 652 C CA . TYR A 1 81 ? -5.127 10.260 17.350 1.00 95.25 81 TYR A CA 1
ATOM 653 C C . TYR A 1 81 ? -6.317 11.185 17.596 1.00 95.25 81 TYR A C 1
ATOM 655 O O . TYR A 1 81 ? -6.157 12.400 17.735 1.00 95.25 81 TYR A O 1
ATOM 663 N N . ALA A 1 82 ? -7.505 10.593 17.706 1.00 94.19 82 ALA A N 1
ATOM 664 C CA . ALA A 1 82 ? -8.735 11.333 17.945 1.00 94.19 82 ALA A CA 1
ATOM 665 C C . ALA A 1 82 ? -9.150 11.307 19.430 1.00 94.19 82 ALA A C 1
ATOM 667 O O . ALA A 1 82 ? -8.952 10.298 20.118 1.00 94.19 82 ALA A O 1
ATOM 668 N N . PRO A 1 83 ? -9.783 12.378 19.945 1.00 93.75 83 PRO A N 1
ATOM 669 C CA . PRO A 1 83 ? -10.390 12.365 21.272 1.00 93.75 83 PRO A CA 1
ATOM 670 C C . PRO A 1 83 ? -11.421 11.237 21.425 1.00 93.75 83 PRO A C 1
ATOM 672 O O . PRO A 1 83 ? -12.254 11.016 20.550 1.00 93.75 83 PRO A O 1
ATOM 675 N N . GLY A 1 84 ? -11.384 10.528 22.556 1.00 91.19 84 GLY A N 1
ATOM 676 C CA . GLY A 1 84 ? -12.323 9.438 22.857 1.00 91.19 84 GLY A CA 1
ATOM 677 C C . GLY A 1 84 ? -12.019 8.100 22.170 1.00 91.19 84 GLY A C 1
ATOM 678 O O . GLY A 1 84 ? -12.759 7.140 22.379 1.00 91.19 84 GLY A O 1
ATOM 679 N N . GLN A 1 85 ? -10.941 8.009 21.387 1.00 93.31 85 GLN A N 1
ATOM 680 C CA . GLN A 1 85 ? -10.447 6.753 20.827 1.00 93.31 85 GLN A CA 1
ATOM 681 C C . GLN A 1 85 ? -9.792 5.883 21.916 1.00 93.31 85 GLN A C 1
ATOM 683 O O . GLN A 1 85 ? -9.088 6.387 22.794 1.00 93.31 85 GLN A O 1
ATOM 688 N N . ASN A 1 86 ? -9.947 4.557 21.835 1.00 94.81 86 ASN A N 1
ATOM 689 C CA . ASN A 1 86 ? -9.181 3.623 22.668 1.00 94.81 86 ASN A CA 1
ATOM 690 C C . ASN A 1 86 ? -7.768 3.417 22.090 1.00 94.81 86 ASN A C 1
ATOM 692 O O . ASN A 1 86 ? -7.455 2.374 21.517 1.00 94.81 86 ASN A O 1
ATOM 696 N N . ILE A 1 87 ? -6.925 4.443 22.234 1.00 96.12 87 ILE A N 1
ATOM 697 C CA . ILE A 1 87 ? -5.593 4.516 21.612 1.00 96.12 87 ILE A CA 1
ATOM 698 C C . ILE A 1 87 ? -4.723 3.317 22.000 1.00 96.12 87 ILE A C 1
ATOM 700 O O . ILE A 1 87 ? -4.051 2.753 21.144 1.00 96.12 87 ILE A O 1
ATOM 704 N N . VAL A 1 88 ? -4.746 2.899 23.270 1.00 96.88 88 VAL A N 1
ATOM 705 C CA . VAL A 1 88 ? -3.911 1.785 23.750 1.00 96.88 88 VAL A CA 1
ATOM 706 C C . VAL A 1 88 ? -4.267 0.493 23.014 1.00 96.88 88 VAL A C 1
ATOM 708 O O . VAL A 1 88 ? -3.398 -0.105 22.383 1.00 96.88 88 VAL A O 1
ATOM 711 N N . SER A 1 89 ? -5.551 0.116 23.008 1.00 96.38 89 SER A N 1
ATOM 712 C CA . SER A 1 89 ? -6.003 -1.089 22.301 1.00 96.38 89 SER A CA 1
ATOM 713 C C . SER A 1 89 ? -5.743 -1.005 20.796 1.00 96.38 89 SER A C 1
ATOM 715 O O . SER A 1 89 ? -5.406 -2.006 20.160 1.00 96.38 89 SER A O 1
ATOM 717 N N . ASP A 1 90 ? -5.889 0.184 20.213 1.00 97.38 90 ASP A N 1
ATOM 718 C CA . ASP A 1 90 ? -5.697 0.370 18.781 1.00 97.38 90 ASP A CA 1
ATOM 719 C C . ASP A 1 90 ? -4.226 0.253 18.363 1.00 97.38 90 ASP A C 1
ATOM 721 O O . ASP A 1 90 ? -3.922 -0.390 17.355 1.00 97.38 90 ASP A O 1
ATOM 725 N N . VAL A 1 91 ? -3.307 0.797 19.166 1.00 97.62 91 VAL A N 1
ATOM 726 C CA . VAL A 1 91 ? -1.858 0.635 18.983 1.00 97.62 91 VAL A CA 1
ATOM 727 C C . VAL A 1 91 ? -1.445 -0.826 19.153 1.00 97.62 91 VAL A C 1
ATOM 729 O O . VAL A 1 91 ? -0.661 -1.332 18.350 1.00 97.62 91 VAL A O 1
ATOM 732 N N . GLU A 1 92 ? -1.973 -1.529 20.157 1.00 98.06 92 GLU A N 1
ATOM 733 C CA . GLU A 1 92 ? -1.705 -2.959 20.365 1.00 98.06 92 GLU A CA 1
ATOM 734 C C . GLU A 1 92 ? -2.124 -3.793 19.152 1.00 98.06 92 GLU A C 1
ATOM 736 O O . GLU A 1 92 ? -1.320 -4.567 18.627 1.00 98.06 92 GLU A O 1
ATOM 741 N N . LYS A 1 93 ? -3.341 -3.577 18.641 1.00 97.81 93 LYS A N 1
ATOM 742 C CA . LYS A 1 93 ? -3.827 -4.242 17.424 1.00 97.81 93 LYS A CA 1
ATOM 743 C C . LYS A 1 93 ? -2.970 -3.907 16.212 1.00 97.81 93 LYS A C 1
ATOM 745 O O . LYS A 1 93 ? -2.591 -4.811 15.478 1.00 97.81 93 LYS A O 1
ATOM 750 N N . ALA A 1 94 ? -2.629 -2.636 16.010 1.00 98.06 94 ALA A N 1
ATOM 751 C CA . ALA A 1 94 ? -1.789 -2.234 14.886 1.00 98.06 94 ALA A CA 1
ATOM 752 C C . ALA A 1 94 ? -0.393 -2.876 14.952 1.00 98.06 94 ALA A C 1
ATOM 754 O O . ALA A 1 94 ? 0.160 -3.303 13.937 1.00 98.06 94 ALA A O 1
ATOM 755 N N . ASN A 1 95 ? 0.170 -2.997 16.158 1.00 97.94 95 ASN A N 1
ATOM 756 C CA . ASN A 1 95 ? 1.424 -3.704 16.384 1.00 97.94 95 ASN A CA 1
ATOM 757 C C . ASN A 1 95 ? 1.301 -5.196 16.080 1.00 97.94 95 ASN A C 1
ATOM 759 O O . ASN A 1 95 ? 2.194 -5.738 15.433 1.00 97.94 95 ASN A O 1
ATOM 763 N N . GLN A 1 96 ? 0.222 -5.845 16.517 1.00 98.00 96 GLN A N 1
ATOM 764 C CA . GLN A 1 96 ? -0.047 -7.243 16.200 1.00 98.00 96 GLN A CA 1
ATOM 765 C C . GLN A 1 96 ? -0.170 -7.447 14.683 1.00 98.00 96 GLN A C 1
ATOM 767 O O . GLN A 1 96 ? 0.570 -8.239 14.106 1.00 98.00 96 GLN A O 1
ATOM 772 N N . TYR A 1 97 ? -1.049 -6.697 14.019 1.00 98.12 97 TYR A N 1
ATOM 773 C CA . TYR A 1 97 ? -1.330 -6.872 12.593 1.00 98.12 97 TYR A CA 1
ATOM 774 C C . TYR A 1 97 ? -0.119 -6.596 11.701 1.00 98.12 97 TYR A C 1
ATOM 776 O O . TYR A 1 97 ? 0.020 -7.227 10.659 1.00 98.12 97 TYR A O 1
ATOM 784 N N . ALA A 1 98 ? 0.796 -5.716 12.117 1.00 97.31 98 ALA A N 1
ATOM 785 C CA . ALA A 1 98 ? 2.043 -5.482 11.391 1.00 97.31 98 ALA A CA 1
ATOM 786 C C . ALA A 1 98 ? 2.968 -6.717 11.350 1.00 97.31 98 ALA A C 1
ATOM 788 O O . ALA A 1 98 ? 3.823 -6.800 10.475 1.00 97.31 98 ALA A O 1
ATOM 789 N N . HIS A 1 99 ? 2.809 -7.675 12.268 1.00 97.12 99 HIS A N 1
ATOM 790 C CA . HIS A 1 99 ? 3.527 -8.955 12.226 1.00 97.12 99 HIS A CA 1
ATOM 791 C C . HIS A 1 99 ? 2.749 -10.053 11.477 1.00 97.12 99 HIS A C 1
ATOM 793 O O . HIS A 1 99 ? 3.315 -11.097 11.169 1.00 97.12 99 HIS A O 1
ATOM 799 N N . GLU A 1 100 ? 1.473 -9.819 11.169 1.00 97.38 100 GLU A N 1
ATOM 800 C CA . GLU A 1 100 ? 0.550 -10.763 10.526 1.00 97.38 100 GLU A CA 1
ATOM 801 C C . GLU A 1 100 ? 0.176 -10.230 9.133 1.00 97.38 100 GLU A C 1
ATOM 803 O O . GLU A 1 100 ? -0.978 -9.907 8.842 1.00 97.38 100 GLU A O 1
ATOM 808 N N . THR A 1 101 ? 1.185 -10.056 8.272 1.00 96.25 101 THR A N 1
ATOM 809 C CA . THR A 1 101 ? 1.018 -9.385 6.971 1.00 96.25 101 THR A CA 1
ATOM 810 C C . THR A 1 101 ? 0.106 -10.137 6.002 1.00 96.25 101 THR A C 1
ATOM 812 O O . THR A 1 101 ? -0.421 -9.522 5.083 1.00 96.25 101 THR A O 1
ATOM 815 N N . ASP A 1 102 ? -0.158 -11.426 6.232 1.00 96.56 102 ASP A N 1
ATOM 816 C CA . ASP A 1 102 ? -1.154 -12.228 5.506 1.00 96.56 102 ASP A CA 1
ATOM 817 C C . ASP A 1 102 ? -2.596 -11.712 5.679 1.00 96.56 102 ASP A C 1
ATOM 819 O O . ASP A 1 102 ? -3.505 -12.105 4.947 1.00 96.56 102 ASP A O 1
ATOM 823 N N . ARG A 1 103 ? -2.833 -10.811 6.641 1.00 97.88 103 ARG A N 1
ATOM 824 C CA . ARG A 1 103 ? -4.106 -10.094 6.785 1.00 97.88 103 ARG A CA 1
ATOM 825 C C . ARG A 1 103 ? -4.338 -9.044 5.709 1.00 97.88 103 ARG A C 1
ATOM 827 O O . ARG A 1 103 ? -5.468 -8.578 5.578 1.00 97.88 103 ARG A O 1
ATOM 834 N N . ILE A 1 104 ? -3.292 -8.626 5.009 1.00 98.62 104 ILE A N 1
ATOM 835 C CA . ILE A 1 104 ? -3.327 -7.520 4.060 1.00 98.62 104 ILE A CA 1
ATOM 836 C C . ILE A 1 104 ? -3.258 -8.105 2.657 1.00 98.62 104 ILE A C 1
ATOM 838 O O . ILE A 1 104 ? -2.300 -8.788 2.315 1.00 98.62 104 ILE A O 1
ATOM 842 N N . ARG A 1 105 ? -4.256 -7.796 1.832 1.00 98.50 105 ARG A N 1
ATOM 843 C CA . ARG A 1 105 ? -4.275 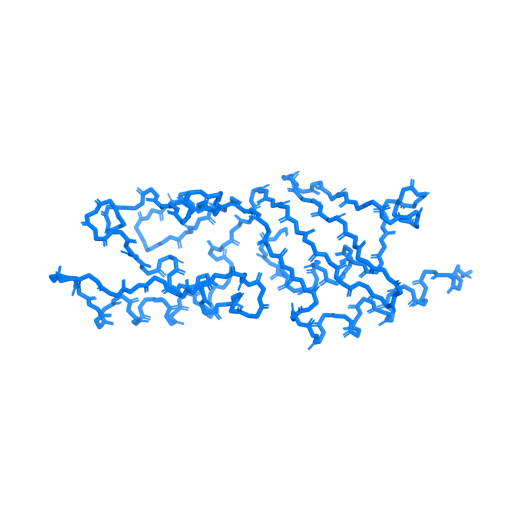-8.148 0.413 1.00 98.50 105 ARG A CA 1
ATOM 844 C C . ARG A 1 105 ? -4.428 -6.888 -0.418 1.00 98.50 105 ARG A C 1
ATOM 846 O O . ARG A 1 105 ? -5.452 -6.215 -0.326 1.00 98.50 105 ARG A O 1
ATOM 853 N N . PHE A 1 106 ? -3.449 -6.582 -1.256 1.00 98.56 106 PHE A N 1
ATOM 854 C CA . PHE A 1 106 ? -3.594 -5.528 -2.248 1.00 98.56 106 PHE A CA 1
ATOM 855 C C . PHE A 1 106 ? -4.584 -5.953 -3.326 1.00 98.56 106 PHE A C 1
ATOM 857 O O . PHE A 1 106 ? -4.487 -7.037 -3.901 1.00 98.56 106 PHE A O 1
ATOM 864 N N . ILE A 1 107 ? -5.533 -5.066 -3.603 1.00 98.62 107 ILE A N 1
ATOM 865 C CA . ILE A 1 107 ? -6.427 -5.163 -4.755 1.00 98.62 107 ILE A CA 1
ATOM 866 C C . ILE A 1 107 ? -5.821 -4.363 -5.894 1.00 98.62 107 ILE A C 1
ATOM 868 O O . ILE A 1 107 ? -5.672 -4.879 -6.998 1.00 98.62 107 ILE A O 1
ATOM 872 N N . SER A 1 108 ? -5.427 -3.121 -5.620 1.00 98.75 108 SER A N 1
ATOM 873 C CA . SER A 1 108 ? -4.746 -2.279 -6.592 1.00 98.75 108 SER A CA 1
ATOM 874 C C . SER A 1 108 ? -3.819 -1.270 -5.921 1.00 98.75 108 SER A C 1
ATOM 876 O O . SER A 1 108 ? -3.966 -0.958 -4.738 1.00 98.75 108 SER A O 1
ATOM 878 N N . PHE A 1 109 ? -2.837 -0.774 -6.666 1.00 98.62 109 PHE A N 1
ATOM 879 C CA . PHE A 1 109 ? -2.081 0.414 -6.287 1.00 98.62 109 PHE A CA 1
ATOM 880 C C . PHE A 1 109 ? -1.430 1.072 -7.498 1.00 98.62 109 PHE A C 1
ATOM 882 O O . PHE A 1 109 ? -1.137 0.429 -8.512 1.00 98.62 109 PHE A O 1
ATOM 889 N N . GLU A 1 110 ? -1.116 2.350 -7.324 1.00 98.44 110 GLU A N 1
ATOM 890 C CA . GLU A 1 110 ? -0.212 3.101 -8.180 1.00 98.44 110 GLU A CA 1
ATOM 891 C C . GLU A 1 110 ? 0.971 3.577 -7.347 1.00 98.44 110 GLU A C 1
ATOM 893 O O . GLU A 1 110 ? 0.808 4.164 -6.273 1.00 98.44 110 GLU A O 1
ATOM 898 N N . ALA A 1 111 ? 2.179 3.321 -7.836 1.00 98.31 111 ALA A N 1
ATOM 899 C CA . ALA A 1 111 ? 3.400 3.659 -7.133 1.00 98.31 111 ALA A CA 1
ATOM 900 C C . ALA A 1 111 ? 4.422 4.319 -8.054 1.00 98.31 111 ALA A C 1
ATOM 902 O O . ALA A 1 111 ? 4.645 3.922 -9.197 1.00 98.31 111 ALA A O 1
ATOM 903 N N . THR A 1 112 ? 5.104 5.311 -7.501 1.00 98.31 112 THR A N 1
ATOM 904 C CA . THR A 1 112 ? 6.288 5.922 -8.089 1.00 98.31 112 THR A CA 1
ATOM 905 C C . THR A 1 112 ? 7.522 5.176 -7.585 1.00 98.31 112 THR A C 1
ATOM 907 O O . THR A 1 112 ? 7.730 5.076 -6.378 1.00 98.31 112 THR A O 1
ATOM 910 N N . PHE A 1 113 ? 8.355 4.664 -8.489 1.00 98.12 113 PHE A N 1
ATOM 911 C CA . PHE A 1 113 ? 9.530 3.855 -8.166 1.00 98.12 113 PHE A CA 1
ATOM 912 C C . PHE A 1 113 ? 10.818 4.527 -8.653 1.00 98.12 113 PHE A C 1
ATOM 914 O O . PHE A 1 113 ? 11.070 4.626 -9.855 1.00 98.12 113 PHE A O 1
ATOM 921 N N . ARG A 1 114 ? 11.686 4.936 -7.727 1.00 96.94 114 ARG A N 1
ATOM 922 C CA . ARG A 1 114 ? 13.010 5.500 -8.014 1.00 96.94 114 ARG A CA 1
ATOM 923 C C . ARG A 1 114 ? 14.016 4.387 -8.322 1.00 96.94 114 ARG A C 1
ATOM 925 O O . ARG A 1 114 ? 14.644 3.812 -7.426 1.00 96.94 114 ARG A O 1
ATOM 932 N N . GLY A 1 115 ? 14.182 4.099 -9.610 1.00 90.00 115 GLY A N 1
ATOM 933 C CA . GLY A 1 115 ? 15.211 3.191 -10.112 1.00 90.00 115 GLY A CA 1
ATOM 934 C C . GLY A 1 115 ? 16.612 3.812 -10.078 1.00 90.00 115 GLY A C 1
ATOM 935 O O . GLY A 1 115 ? 16.825 4.903 -9.556 1.00 90.00 115 GLY A O 1
ATOM 936 N N . GLY A 1 116 ? 17.594 3.117 -10.660 1.00 86.81 116 GLY A N 1
ATOM 937 C CA . GLY A 1 116 ? 18.988 3.587 -10.660 1.00 86.81 116 GLY A CA 1
ATOM 938 C C . GLY A 1 116 ? 19.266 4.835 -11.511 1.00 86.81 116 GLY A C 1
ATOM 939 O O . GLY A 1 116 ? 20.196 5.568 -11.209 1.00 86.81 116 GLY A O 1
ATOM 940 N N . HIS A 1 117 ? 18.480 5.077 -12.565 1.00 86.25 117 HIS A N 1
ATOM 941 C CA . HIS A 1 117 ? 18.719 6.178 -13.518 1.00 86.25 117 HIS A CA 1
ATOM 942 C C . HIS A 1 117 ? 17.492 7.048 -13.786 1.00 86.25 117 HIS A C 1
ATOM 944 O O . HIS A 1 117 ? 17.615 8.110 -14.383 1.00 86.25 117 HIS A O 1
ATOM 950 N N . ASN A 1 118 ? 16.305 6.572 -13.417 1.00 94.19 118 ASN A N 1
ATOM 951 C CA . ASN A 1 118 ? 15.053 7.264 -13.669 1.00 94.19 118 ASN A CA 1
ATOM 952 C C . ASN A 1 118 ? 14.002 6.800 -12.659 1.00 94.19 118 ASN A C 1
ATOM 954 O O . ASN A 1 118 ? 14.175 5.774 -11.987 1.00 94.19 118 ASN A O 1
ATOM 958 N N . THR A 1 119 ? 12.914 7.546 -12.596 1.00 96.94 119 THR A N 1
ATOM 959 C CA . THR A 1 119 ? 11.712 7.203 -11.857 1.00 96.94 119 THR A CA 1
ATOM 960 C C . THR A 1 119 ? 10.705 6.575 -12.811 1.00 96.94 119 THR A C 1
ATOM 962 O O . THR A 1 119 ? 10.561 7.022 -13.943 1.00 96.94 119 THR A O 1
ATOM 965 N N . TYR A 1 120 ? 10.038 5.526 -12.350 1.00 97.81 120 TYR A N 1
ATOM 966 C CA . TYR A 1 120 ? 9.107 4.727 -13.135 1.00 97.81 120 TYR A CA 1
ATOM 967 C C . TYR A 1 120 ? 7.769 4.635 -12.417 1.00 97.81 120 TYR A C 1
ATOM 969 O O . TYR A 1 120 ? 7.731 4.547 -11.188 1.00 97.81 120 TYR A O 1
ATOM 977 N N . HIS A 1 121 ? 6.684 4.612 -13.172 1.00 98.31 121 HIS A N 1
ATOM 978 C CA . HIS A 1 121 ? 5.361 4.305 -12.664 1.00 98.31 121 HIS A CA 1
ATOM 979 C C . HIS A 1 121 ? 5.146 2.789 -12.643 1.00 98.31 121 HIS A C 1
ATOM 981 O O . HIS A 1 121 ? 5.325 2.111 -13.658 1.00 98.31 121 HIS A O 1
ATOM 987 N N . VAL A 1 122 ? 4.777 2.251 -11.482 1.00 98.44 122 VAL A N 1
ATOM 988 C CA . VAL A 1 122 ? 4.409 0.846 -11.284 1.00 98.44 122 VAL A CA 1
ATOM 989 C C . VAL A 1 122 ? 2.944 0.792 -10.886 1.00 98.44 122 VAL A C 1
ATOM 991 O O . VAL A 1 122 ? 2.537 1.468 -9.943 1.00 98.44 122 VAL A O 1
ATOM 994 N N . THR A 1 123 ? 2.166 -0.038 -11.571 1.00 98.69 123 THR A N 1
ATOM 995 C CA . THR A 1 123 ? 0.789 -0.328 -11.177 1.00 98.69 123 THR A CA 1
ATOM 996 C C . THR A 1 123 ? 0.603 -1.804 -10.908 1.00 98.69 123 THR A C 1
ATOM 998 O O . THR A 1 123 ? 1.282 -2.666 -11.475 1.00 98.69 123 THR A O 1
ATOM 1001 N N . TYR A 1 124 ? -0.347 -2.075 -10.032 1.00 98.75 124 TYR A N 1
ATOM 1002 C CA . TYR A 1 124 ? -0.837 -3.405 -9.750 1.00 98.75 124 TYR A CA 1
ATOM 1003 C C . TYR A 1 124 ? -2.359 -3.352 -9.693 1.00 98.75 124 TYR A C 1
ATOM 1005 O O . TYR A 1 124 ? -2.921 -2.426 -9.109 1.00 98.75 124 TYR A O 1
ATOM 1013 N N . HIS A 1 125 ? -3.019 -4.333 -10.298 1.00 98.31 125 HIS A N 1
ATOM 1014 C CA . HIS A 1 125 ? -4.460 -4.518 -10.184 1.00 98.31 125 HIS A CA 1
ATOM 1015 C C . HIS A 1 125 ? -4.804 -6.006 -10.296 1.00 98.31 125 HIS A C 1
ATOM 1017 O O . HIS A 1 125 ? -4.720 -6.584 -11.380 1.00 98.31 125 HIS A O 1
ATOM 1023 N N . ASP A 1 126 ? -5.221 -6.604 -9.181 1.00 93.81 126 ASP A N 1
ATOM 1024 C CA . ASP A 1 126 ? -5.725 -7.978 -9.071 1.00 93.81 126 ASP A CA 1
ATOM 1025 C C . ASP A 1 126 ? -4.818 -9.015 -9.763 1.00 93.81 126 ASP A C 1
ATOM 1027 O O . ASP A 1 126 ? -5.151 -9.611 -10.789 1.00 93.81 126 ASP A O 1
ATOM 1031 N N . GLY A 1 127 ? -3.594 -9.154 -9.249 1.00 94.69 127 GLY A N 1
ATOM 1032 C CA . GLY A 1 127 ? -2.567 -10.061 -9.767 1.00 94.69 127 GLY A CA 1
ATOM 1033 C C . GLY A 1 127 ? -1.833 -9.565 -11.018 1.00 94.69 127 GLY A C 1
ATOM 1034 O O . GLY A 1 127 ? -0.853 -10.182 -11.438 1.00 94.69 127 GLY A O 1
ATOM 1035 N N . LYS A 1 128 ? -2.266 -8.457 -11.635 1.00 97.50 128 LYS A N 1
ATOM 1036 C CA . LYS A 1 128 ? -1.651 -7.927 -12.861 1.00 97.50 128 LYS A CA 1
ATOM 1037 C C . LYS A 1 128 ? -0.729 -6.761 -12.556 1.00 97.50 128 LYS A C 1
ATOM 1039 O O . LYS A 1 128 ? -1.171 -5.726 -12.066 1.00 97.50 128 LYS A O 1
ATOM 1044 N N . TRP A 1 129 ? 0.536 -6.918 -12.923 1.00 98.25 129 TRP A N 1
ATOM 1045 C CA . TRP A 1 129 ? 1.558 -5.884 -12.820 1.00 98.25 129 TRP A CA 1
ATOM 1046 C C . TRP A 1 129 ? 1.702 -5.108 -14.124 1.00 98.25 129 TRP A C 1
ATOM 1048 O O . TRP A 1 129 ? 1.596 -5.677 -15.211 1.00 98.25 129 TRP A O 1
ATOM 1058 N N . ASN A 1 130 ? 2.025 -3.823 -14.018 1.00 98.31 130 ASN A N 1
ATOM 1059 C CA . ASN A 1 130 ? 2.531 -3.029 -15.127 1.00 98.31 130 ASN A CA 1
ATOM 1060 C C . ASN A 1 130 ? 3.619 -2.059 -14.650 1.00 98.31 130 ASN A C 1
ATOM 1062 O O . ASN A 1 130 ? 3.630 -1.617 -13.501 1.00 98.31 130 ASN A O 1
ATOM 1066 N N . CYS A 1 131 ? 4.551 -1.725 -15.539 1.00 97.56 131 CYS A N 1
ATOM 1067 C CA . CYS A 1 131 ? 5.560 -0.708 -15.284 1.00 97.56 131 CYS A CA 1
ATOM 1068 C C . CYS A 1 131 ? 5.951 -0.007 -16.584 1.00 97.56 131 CYS A C 1
ATOM 1070 O O . CYS A 1 131 ? 6.241 -0.671 -17.576 1.0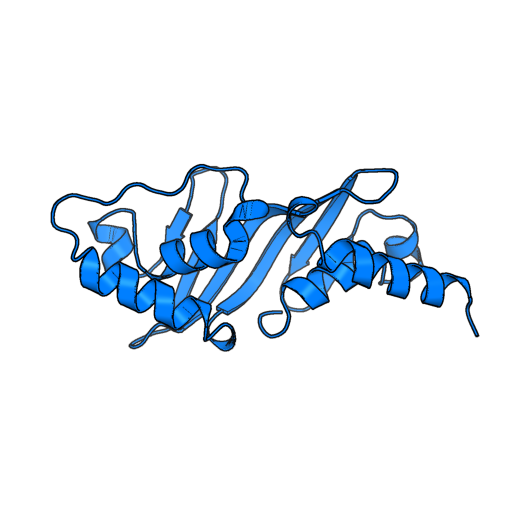0 97.56 131 CYS A O 1
ATOM 1072 N N . ASP A 1 132 ? 6.029 1.322 -16.578 1.00 97.19 132 ASP A N 1
ATOM 1073 C CA . ASP A 1 132 ? 6.441 2.135 -17.738 1.00 97.19 132 ASP A CA 1
ATOM 1074 C C . ASP A 1 132 ? 7.930 1.976 -18.127 1.00 97.19 132 ASP A C 1
ATOM 1076 O O . ASP A 1 132 ? 8.398 2.537 -19.118 1.00 97.19 132 ASP A O 1
ATOM 1080 N N . ASN A 1 133 ? 8.689 1.161 -17.390 1.00 94.81 133 ASN A N 1
ATOM 1081 C CA . ASN A 1 133 ? 10.053 0.798 -17.741 1.00 94.81 133 ASN A CA 1
ATOM 1082 C C . ASN A 1 133 ? 10.093 0.049 -19.093 1.00 94.81 133 ASN A C 1
ATOM 1084 O O . ASN A 1 133 ? 9.461 -1.004 -19.213 1.00 94.81 133 ASN A O 1
ATOM 1088 N N . PRO A 1 134 ? 10.913 0.472 -20.078 1.00 93.88 134 PRO A N 1
ATOM 1089 C CA . PRO A 1 134 ? 11.004 -0.197 -21.384 1.00 93.88 134 PRO A CA 1
ATOM 1090 C C . PRO A 1 134 ? 11.343 -1.695 -21.313 1.00 93.88 134 PRO A C 1
ATOM 1092 O O . PRO A 1 134 ? 10.914 -2.495 -22.147 1.00 93.88 134 PRO A O 1
ATOM 1095 N N . TYR A 1 135 ? 12.099 -2.109 -20.291 1.00 93.50 135 TYR A N 1
ATOM 1096 C CA . TYR A 1 135 ? 12.400 -3.521 -20.067 1.00 93.50 135 TYR A CA 1
ATOM 1097 C C . TYR A 1 135 ? 11.147 -4.311 -19.659 1.00 93.50 135 TYR A C 1
ATOM 1099 O O . TYR A 1 135 ? 10.964 -5.437 -20.109 1.00 93.50 135 TYR A O 1
ATOM 1107 N N . PHE A 1 136 ? 10.258 -3.710 -18.861 1.00 96.12 136 PHE A N 1
ATOM 1108 C CA . PHE A 1 136 ? 8.970 -4.319 -18.532 1.00 96.12 136 PHE A CA 1
ATOM 1109 C C . PHE A 1 136 ? 8.095 -4.427 -19.781 1.00 96.12 136 PHE A C 1
ATOM 1111 O O . PHE A 1 136 ? 7.593 -5.503 -20.075 1.00 96.12 136 PHE A O 1
ATOM 1118 N N . GLN A 1 137 ? 7.985 -3.350 -20.562 1.00 95.00 137 GLN A N 1
ATOM 1119 C CA . GLN A 1 137 ? 7.144 -3.321 -21.766 1.00 95.00 137 GLN A CA 1
ATOM 1120 C C . GLN A 1 137 ? 7.535 -4.386 -22.806 1.00 95.00 137 GLN A C 1
ATOM 1122 O O . GLN A 1 137 ? 6.693 -4.863 -23.558 1.00 95.00 137 GLN A O 1
ATOM 1127 N N . SER A 1 138 ? 8.803 -4.802 -22.827 1.00 93.75 138 SER A N 1
ATOM 1128 C CA . SER A 1 138 ? 9.292 -5.847 -23.736 1.00 93.75 138 SER A CA 1
ATOM 1129 C C . SER A 1 138 ? 9.228 -7.273 -23.176 1.00 93.75 138 SER A C 1
ATOM 1131 O O . SER A 1 138 ? 9.235 -8.223 -23.957 1.00 93.75 138 SER A O 1
ATOM 1133 N N . ARG A 1 139 ? 9.213 -7.459 -21.849 1.00 93.31 139 ARG A N 1
ATOM 1134 C CA . ARG A 1 139 ? 9.393 -8.781 -21.210 1.00 93.31 139 ARG A CA 1
ATOM 1135 C C . ARG A 1 139 ? 8.313 -9.153 -20.187 1.00 93.31 139 ARG A C 1
ATOM 1137 O O . ARG A 1 139 ? 8.325 -10.279 -19.703 1.00 93.31 139 ARG A O 1
ATOM 1144 N N . GLY A 1 140 ? 7.437 -8.225 -19.813 1.00 93.69 140 GLY A N 1
ATOM 1145 C CA . GLY A 1 140 ? 6.438 -8.384 -18.750 1.00 93.69 140 GLY A CA 1
ATOM 1146 C C . GLY A 1 140 ? 7.008 -8.404 -17.326 1.00 93.69 140 GLY A C 1
ATOM 1147 O O . GLY A 1 140 ? 6.267 -8.638 -16.380 1.00 93.69 140 GLY A O 1
ATOM 1148 N N . VAL A 1 141 ? 8.317 -8.176 -17.155 1.00 94.06 141 VAL A N 1
ATOM 1149 C CA . VAL A 1 141 ? 9.002 -8.139 -15.853 1.00 94.06 141 VAL A CA 1
ATOM 1150 C C . VAL A 1 141 ? 10.123 -7.109 -15.874 1.00 94.06 141 VAL A C 1
ATOM 1152 O O . VAL A 1 141 ? 10.764 -6.903 -16.903 1.00 94.06 141 VAL A O 1
ATOM 1155 N N . CYS A 1 142 ? 10.418 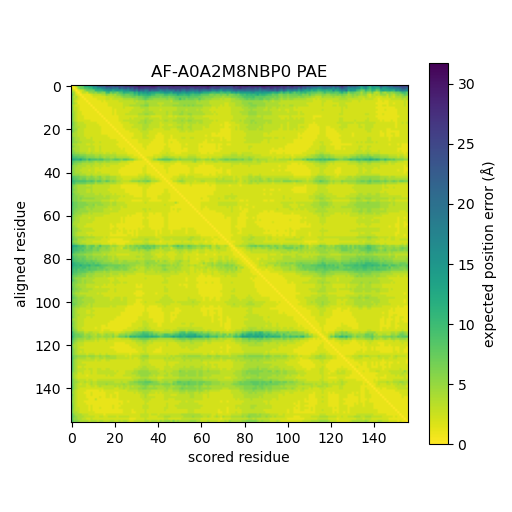-6.467 -14.744 1.00 95.44 142 CYS A N 1
ATOM 1156 C CA . CYS A 1 142 ? 11.598 -5.615 -14.598 1.00 95.44 142 CYS A CA 1
ATOM 1157 C C . CYS A 1 142 ? 12.098 -5.602 -13.149 1.00 95.44 142 CYS A C 1
ATOM 1159 O O . CYS A 1 142 ? 11.478 -6.165 -12.252 1.00 95.44 142 CYS A O 1
ATOM 1161 N N . SER A 1 143 ? 13.236 -4.950 -12.901 1.00 96.81 143 SER A N 1
ATOM 1162 C CA . SER A 1 143 ? 13.789 -4.833 -11.545 1.00 96.81 143 SER A CA 1
ATOM 1163 C C . SER A 1 143 ? 12.840 -4.142 -10.562 1.00 96.81 143 SER A C 1
ATOM 1165 O O . SER A 1 143 ? 12.878 -4.456 -9.381 1.00 96.81 143 SER A O 1
ATOM 1167 N N . ASN A 1 144 ? 11.992 -3.224 -11.040 1.00 96.94 144 ASN A N 1
ATOM 1168 C CA . ASN A 1 144 ? 11.075 -2.460 -10.193 1.00 96.94 144 ASN A CA 1
ATOM 1169 C C . ASN A 1 144 ? 9.911 -3.339 -9.713 1.00 96.94 144 ASN A C 1
ATOM 1171 O O . ASN A 1 144 ? 9.648 -3.397 -8.518 1.00 96.94 144 ASN A O 1
ATOM 1175 N N . THR A 1 145 ? 9.260 -4.077 -10.622 1.00 97.25 145 THR A N 1
ATOM 1176 C CA . THR A 1 145 ? 8.159 -4.982 -10.254 1.00 97.25 145 THR A CA 1
ATOM 1177 C C . THR A 1 145 ? 8.655 -6.134 -9.387 1.00 97.25 145 THR A C 1
ATOM 1179 O O . THR A 1 145 ? 8.063 -6.401 -8.353 1.00 97.25 145 THR A O 1
ATOM 1182 N N . MET A 1 146 ? 9.816 -6.718 -9.702 1.00 97.62 146 MET A N 1
ATOM 1183 C CA . MET A 1 146 ? 10.419 -7.763 -8.862 1.00 97.62 146 MET A CA 1
ATOM 1184 C C . MET A 1 146 ? 10.819 -7.265 -7.462 1.00 97.62 146 MET A C 1
ATOM 1186 O O . MET A 1 146 ? 10.803 -8.036 -6.505 1.00 97.62 146 MET A O 1
ATOM 1190 N N . ALA A 1 147 ? 11.222 -5.998 -7.323 1.00 98.06 147 ALA A N 1
ATOM 1191 C CA . ALA A 1 147 ? 11.491 -5.407 -6.012 1.00 98.06 147 ALA A CA 1
ATOM 1192 C C . ALA A 1 147 ? 10.189 -5.197 -5.227 1.00 98.06 147 ALA A C 1
ATOM 1194 O O . ALA A 1 147 ? 10.124 -5.543 -4.051 1.00 98.06 147 ALA A O 1
ATOM 1195 N N . MET A 1 148 ? 9.138 -4.703 -5.888 1.00 97.81 148 MET A N 1
ATOM 1196 C CA . MET A 1 148 ? 7.809 -4.557 -5.288 1.00 97.81 148 MET A CA 1
ATOM 1197 C C . MET A 1 148 ? 7.228 -5.901 -4.831 1.00 97.81 148 MET A C 1
ATOM 1199 O O . MET A 1 148 ? 6.751 -5.994 -3.707 1.00 97.81 148 MET A O 1
ATOM 1203 N N . GLU A 1 149 ? 7.342 -6.961 -5.635 1.00 97.38 149 GLU A N 1
ATOM 1204 C CA . GLU A 1 149 ? 6.930 -8.321 -5.249 1.00 97.38 149 GLU A CA 1
ATOM 1205 C C . GLU A 1 149 ? 7.656 -8.816 -3.988 1.00 97.38 149 GLU A C 1
ATOM 1207 O O . GLU A 1 149 ? 7.078 -9.523 -3.164 1.00 97.38 149 GLU A O 1
ATOM 1212 N N . LYS A 1 150 ? 8.929 -8.437 -3.804 1.00 97.31 150 LYS A N 1
ATOM 1213 C CA . LYS A 1 150 ? 9.690 -8.759 -2.587 1.00 97.31 150 LYS A CA 1
ATOM 1214 C C . LYS A 1 150 ? 9.212 -7.960 -1.381 1.00 97.31 150 LYS A C 1
ATOM 1216 O O . LYS A 1 150 ? 9.029 -8.548 -0.319 1.00 97.31 150 LYS A O 1
ATOM 1221 N N . LEU A 1 151 ? 9.024 -6.651 -1.545 1.00 97.44 151 LEU A N 1
ATOM 1222 C CA . LEU A 1 151 ? 8.555 -5.751 -0.487 1.00 97.44 151 LEU A CA 1
ATOM 1223 C C . LEU A 1 151 ? 7.148 -6.123 -0.002 1.00 97.44 151 LEU A C 1
ATOM 1225 O O . LEU A 1 151 ? 6.860 -6.040 1.187 1.00 97.44 15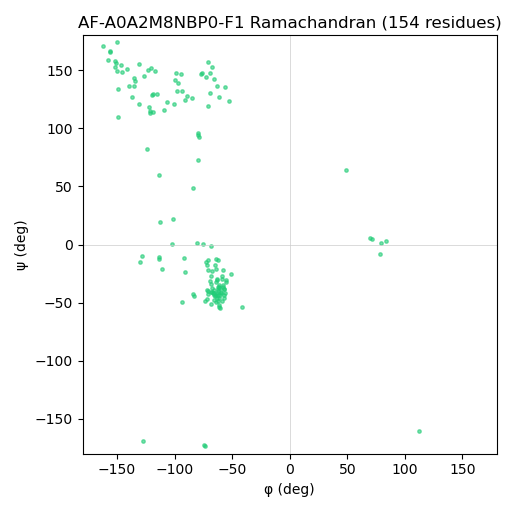1 LEU A O 1
ATOM 1229 N N . LEU A 1 152 ? 6.288 -6.562 -0.922 1.00 97.81 152 LEU A N 1
ATOM 1230 C CA . LEU A 1 152 ? 4.886 -6.895 -0.668 1.00 97.81 152 LEU A CA 1
ATOM 1231 C C . LEU A 1 152 ? 4.648 -8.401 -0.545 1.00 97.81 152 LEU A C 1
ATOM 1233 O O . LEU A 1 152 ? 3.529 -8.874 -0.738 1.00 97.81 152 LEU A O 1
ATOM 1237 N N . LYS A 1 153 ? 5.692 -9.177 -0.237 1.00 96.25 153 LYS A N 1
ATOM 1238 C CA . LYS A 1 153 ? 5.612 -10.637 -0.178 1.00 96.25 153 LYS A CA 1
ATOM 1239 C C . LYS A 1 153 ? 4.463 -11.093 0.729 1.00 96.25 153 LYS A C 1
ATOM 1241 O O . LYS A 1 153 ? 4.439 -10.787 1.918 1.00 96.25 153 LYS A O 1
ATOM 1246 N N . GLY A 1 154 ? 3.559 -11.893 0.163 1.00 94.88 154 GLY A N 1
ATOM 1247 C CA . GLY A 1 154 ? 2.389 -12.425 0.867 1.00 94.88 154 GLY A CA 1
ATOM 1248 C C . GLY A 1 154 ? 1.190 -11.475 0.919 1.00 94.88 154 GLY A C 1
ATOM 1249 O O . GLY A 1 154 ? 0.192 -11.841 1.529 1.00 94.88 154 GLY A O 1
ATOM 1250 N N . MET A 1 155 ? 1.278 -10.298 0.288 1.00 97.75 155 MET A N 1
ATOM 1251 C CA . MET A 1 155 ? 0.190 -9.316 0.204 1.00 97.75 155 MET A CA 1
ATOM 1252 C C . MET A 1 155 ? -0.344 -9.107 -1.226 1.00 97.75 155 MET A C 1
ATOM 1254 O O . MET A 1 155 ? -1.382 -8.469 -1.394 1.00 97.75 155 MET A O 1
ATOM 1258 N N . VAL A 1 156 ? 0.360 -9.608 -2.245 1.00 94.88 156 VAL A N 1
ATOM 1259 C CA . VAL A 1 156 ? 0.057 -9.5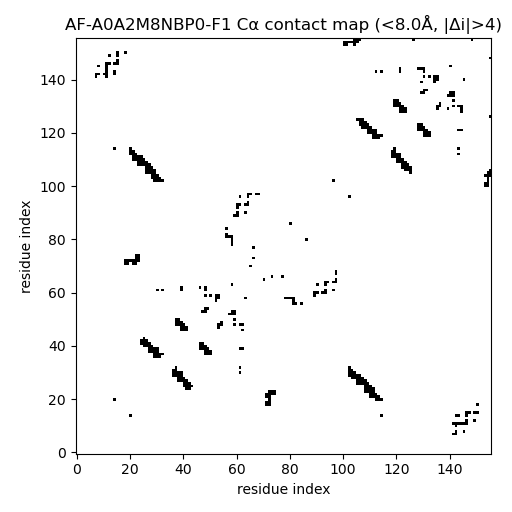19 -3.691 1.00 94.88 156 VAL A CA 1
ATOM 1260 C C . VAL A 1 156 ? 0.043 -10.902 -4.324 1.00 94.88 156 VAL A C 1
ATOM 1262 O O . VAL A 1 156 ? 0.733 -11.796 -3.779 1.00 94.88 156 VAL A O 1
#

Sequence (156 aa):
MDYSIISKIQKAKEYAEDPSRVTFNSLEIEFRGNNNTYRVTLGPDGWQCTCPGFQTYGICPHIMTLEKLFTPMLKRERLPYAPGQNIVSDVEKANQYAHETDRIRFISFEATFRGGHNTYHVTYHDGKWNCDNPYFQSRGVCSNTMAMEKLLKGMV

Nearest PDB structures (foldseek):
  3cwy-assembly1_A-2  TM=4.270E-01  e=8.380E+00  Helicobacter pylori
  8ysx-assembly1_X  TM=1.929E-01  e=1.713E+00  Canis lupus familiaris
  3une-assembly1_Z  TM=1.729E-01  e=3.084E+00  Mus musculus
  8fz6-assembly1_a  TM=2.028E-01  e=5.889E+00  Bos taurus
  6s02-assembly2_B  TM=1.346E-01  e=1.277E+00  Plasmodium falciparum 3D7

Radius of gyration: 16.77 Å; Cα contacts (8 Å, |Δi|>4): 252; chains: 1; bounding box: 39×31×48 Å

=== Feature glossary ===
Annotated list of the representations used here:

Nearest PDB structures. The Foldseek neighbor list gives the closest experimentally determined structures in the PDB, ranked by structural alignment. TM-score near 1 means near-identical fold; near 0.3 means only rough topology match. This is how one finds what a novel AlphaFold prediction most resembles in the solved-structure universe.

Foldseek 3Di. Foldseek's 3Di representation compresses backbone geometry into a per-residue letter drawn from a learned twenty-state alphabet. It captures the tertiary interaction pattern around each residue — which residues are packed against it in space, regardless of where they are in sequence.

Radius of gyration, Cα contacts, bounding box. Radius of gyration (Rg) is the root-mean-square distance of Cα atoms from their centroid — a single number for overall size and compactness. A globular domain of N residues has Rg ≈ 2.2·N^0.38 Å; an extended or disordered chain has a much larger Rg. The Cα contact count is the number of residue pairs whose Cα atoms are within 8 Å and are more than four positions apart in sequence — a standard proxy for tertiary packing density. The bounding box is the smallest axis-aligned box enclosing all Cα atoms.

InterPro / GO / CATH / organism. The annotation block draws on four external resources. InterPro: which protein families and domains the sequence belongs to. GO: standardized terms for what the protein does, what process it participates in, and where in the cell it acts. CATH: which structural fold it has in the CATH hierarchy. Organism: the species of origin.

mmCIF coordinates. The mmCIF block holds the 3D Cartesian coordinates of each backbone atom (N, Cα, C, O) in ångströms. mmCIF is the PDB's canonical archive format — a tagged-loop text representation of the atomic model.

pLDDT. pLDDT is the predicted lDDT-Cα score: AlphaFold's confidence that the local environment of each residue (all inter-atomic distances within 15 Å) is correctly placed. It is a per-residue number between 0 and 100, with higher meaning more reliable.

Backbone torsions (φ/ψ). φ (phi) and ψ (psi) are the two rotatable backbone dihedrals per residue: φ is the C(i-1)–N–Cα–C torsion, ψ is the N–Cα–C–N(i+1) torsion, both in degrees on (−180°, 180°]. α-helical residues cluster near (−60°, −45°); β-strand residues near (−120°, +130°). A Ramachandran plot is simply a scatter of (φ, ψ) for every residue.

B-factor. For experimental (PDB) structures, the B-factor (temperature factor) quantifies the positional spread of each atom in the crystal — a combination of thermal vibration and static disorder — in units of Å². High B-factors mark flexible loops or poorly resolved regions; low B-factors mark the rigid, well-ordered core.

Secondary structure (3-state, P-SEA). SS3 is a coarse helix/strand/coil call (letters a/b/c) made by the P-SEA algorithm from inter-Cα distances and dihedrals. It is less detailed than DSSP but needs only Cα positions.

Predicted aligned error. Predicted aligned error is AlphaFold's pairwise confidence. Unlike pLDDT (per-residue), PAE is per-residue-pair and captures whether two parts of the structure are correctly placed relative to each other. Units are ångströms of expected positional error.

Solvent-accessible surface area. Solvent-accessible surface area (SASA) is the area in Å² traced out by the centre of a 1.4 Å probe sphere (a water molecule) rolled over the protein's van der Waals surface (Shrake–Rupley / Lee–Richards construction). Buried residues have near-zero SASA; fully exposed residues can exceed 200 Å². The total SASA scales roughly with the number of surface residues.

Secondary structure (8-state, DSSP). The SS8 string is DSSP's per-residue secondary-structure call. α-helix (H) means an i→i+4 H-bond ladder; β-strand (E) means the residue participates in a β-sheet; 3₁₀ (G) and π (I) are tighter and wider helices; T/S are turns/bends; '-' is loop.

Rendered structure images. Structure images are PyMOL renders from six orthogonal camera directions. Cartoon representation draws helices as coils and strands as arrows; sticks shows the backbone as bonds; surface shows the solvent-excluded envelope. Rainbow coloring maps sequence position to hue (blue→red, N→C); chain coloring assigns a distinct color per polypeptide.

Sequence. The amino-acid sequence is the protein's primary structure: the linear order of residues from the N-terminus to the C-terminus, written in one-letter code. Everything else here — the 3D coordinates, the secondary structure, the domain annotations — is ultimately a consequence of this string.

Contact-map, Ramachandran, and PAE plots. Three diagnostic plots accompany the record. The Cα contact map visualizes the tertiary structure as a 2D adjacency matrix (8 Å cutoff, sequence-local contacts suppressed). The Ramachandran plot shows the distribution of backbone (φ, ψ) torsions, with points in the α and β basins reflecting secondary structure content. The PAE plot shows AlphaFold's inter-residue confidence as a color matrix.